Protein AF-A0A0R2R5C6-F1 (afdb_mo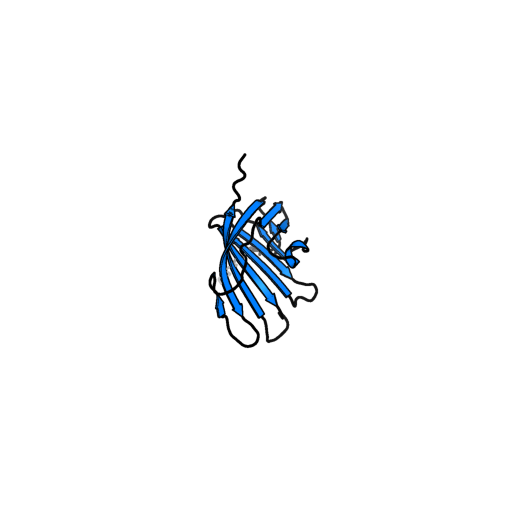nomer)

Radius of gyration: 22.14 Å; Cα contacts (8 Å, |Δi|>4): 321; chains: 1; bounding box: 43×88×34 Å

Solvent-accessible surface area (backbone atoms only — not comparable to full-atom values): 8645 Å² total; per-residue (Å²): 136,87,80,81,82,78,84,78,80,79,72,81,73,78,75,76,79,77,75,84,62,54,59,43,21,77,36,72,42,82,49,43,26,37,26,44,59,56,36,36,37,40,28,48,78,88,48,70,78,43,79,40,49,76,82,76,53,100,70,73,58,38,68,61,33,32,40,38,28,38,66,64,66,48,59,46,54,39,60,85,45,74,73,53,56,71,47,86,70,52,71,30,36,38,26,49,96,45,41,41,36,38,29,39,62,47,97,82,54,35,37,35,42,35,37,43,34,35,70,78,83,19,41,32,41,40,36,42,37,35,43,60,82,48,98,53,50,25,38,39,39,39,34,28,49,34,43,72,61,81,77,87,125

Mean predicted aligned error: 8.48 Å

Foldseek 3Di:
DDDDPDDDPPPPPPPPPPDDALFAAPDWDWFWKWWAWAKKFKAWQPDDTDIGGPPSDPDDTFGGFTWGDDPPGFIQTPGPDPVRNPDRDFSGFHHDPFKTKTKDADPVNQWMKIWIAGNVQQKIWIKIWGRPVDPTIIIMIIIIRMDTDDDPD

Sequence (153 aa):
MRQILLLIFISFTSFSLGNAKDIDVKFDVNETLNCKFQKLLSKNSKSNFETFLPGEIDYKNIENLKVKASIPSELSVEGLSEFLNEFNNYEVKVVNKDIILFKAFDKDRKYSESSIIDRTSGELVHEITKNIKTDNVEKEISFYNCAKVKVNI

Structure (mmCIF, N/CA/C/O backbone):
data_AF-A0A0R2R5C6-F1
#
_entry.id   AF-A0A0R2R5C6-F1
#
loop_
_atom_site.group_PDB
_atom_site.id
_atom_site.type_symbol
_atom_site.label_atom_id
_atom_site.label_alt_id
_atom_site.label_comp_id
_atom_site.label_asym_id
_atom_site.label_entity_id
_atom_site.label_seq_id
_atom_site.pdbx_PDB_ins_code
_atom_site.Cartn_x
_atom_site.Cartn_y
_atom_site.Cartn_z
_atom_site.occupancy
_atom_site.B_iso_or_equiv
_atom_site.auth_seq_id
_atom_site.auth_comp_id
_atom_site.auth_asym_id
_atom_site.auth_atom_id
_atom_site.pdbx_PDB_model_num
ATOM 1 N N . MET A 1 1 ? 0.864 -73.649 8.076 1.00 43.56 1 MET A N 1
ATOM 2 C CA . MET A 1 1 ? 1.313 -72.555 7.188 1.00 43.56 1 MET A CA 1
ATOM 3 C C . MET A 1 1 ? 0.411 -71.364 7.421 1.00 43.56 1 MET A C 1
ATOM 5 O O . MET A 1 1 ? -0.802 -71.494 7.390 1.00 43.56 1 MET A O 1
ATOM 9 N N . ARG A 1 2 ? 1.038 -70.258 7.799 1.00 47.31 2 ARG A N 1
ATOM 10 C CA . ARG A 1 2 ? 0.458 -69.040 8.352 1.00 47.31 2 ARG A CA 1
ATOM 11 C C . ARG A 1 2 ? 0.061 -68.135 7.184 1.00 47.31 2 ARG A C 1
ATOM 13 O O . ARG A 1 2 ? 0.947 -67.573 6.557 1.00 47.31 2 ARG A O 1
ATOM 20 N N . GLN A 1 3 ? -1.227 -68.017 6.870 1.00 53.44 3 GLN A N 1
ATOM 21 C CA . GLN A 1 3 ? -1.707 -66.962 5.973 1.00 53.44 3 GLN A CA 1
ATOM 22 C C . GLN A 1 3 ? -2.330 -65.860 6.824 1.00 53.44 3 GLN A C 1
ATOM 24 O O . GLN A 1 3 ? -3.486 -65.923 7.226 1.00 53.44 3 GLN A O 1
ATOM 29 N N . ILE A 1 4 ? -1.497 -64.879 7.166 1.00 59.19 4 ILE A N 1
ATOM 30 C CA . ILE A 1 4 ? -1.951 -63.589 7.677 1.00 59.19 4 ILE A CA 1
ATOM 31 C C . ILE A 1 4 ? -2.541 -62.856 6.472 1.00 59.19 4 ILE A C 1
ATOM 33 O O . ILE A 1 4 ? -1.801 -62.388 5.610 1.00 59.19 4 ILE A O 1
ATOM 37 N N . LEU A 1 5 ? -3.869 -62.791 6.395 1.00 54.50 5 LEU A N 1
ATOM 38 C CA . LEU A 1 5 ? -4.567 -61.853 5.521 1.00 54.50 5 LEU A CA 1
ATOM 39 C C . LEU A 1 5 ? -4.341 -60.449 6.098 1.00 54.50 5 LEU A C 1
ATOM 41 O O . LEU A 1 5 ? -4.987 -60.037 7.059 1.00 54.50 5 LEU A O 1
ATOM 45 N N . LEU A 1 6 ? -3.342 -59.753 5.560 1.00 55.56 6 LEU A N 1
ATOM 46 C CA . LEU A 1 6 ? -3.062 -58.354 5.864 1.00 55.56 6 LEU A CA 1
ATOM 47 C C . LEU A 1 6 ? -4.234 -57.492 5.373 1.00 55.56 6 LEU A C 1
ATOM 49 O O . LEU A 1 6 ? -4.470 -57.367 4.173 1.00 55.56 6 LEU A O 1
ATOM 53 N N . LEU A 1 7 ? -4.961 -56.905 6.327 1.00 58.56 7 LEU A N 1
ATOM 54 C CA . LEU A 1 7 ? -5.902 -55.809 6.114 1.00 58.56 7 LEU A CA 1
ATOM 55 C C . LEU A 1 7 ? -5.167 -54.619 5.486 1.00 58.56 7 LEU A C 1
ATOM 57 O O . LEU A 1 7 ? -4.350 -53.981 6.145 1.00 58.56 7 LEU A O 1
ATOM 61 N N . ILE A 1 8 ? -5.500 -54.281 4.242 1.00 62.56 8 ILE A N 1
ATOM 62 C CA . ILE A 1 8 ? -5.160 -52.988 3.647 1.00 62.56 8 ILE A CA 1
ATOM 63 C C . ILE A 1 8 ? -6.469 -52.203 3.525 1.00 62.56 8 ILE A C 1
ATOM 65 O O . ILE A 1 8 ? -7.159 -52.235 2.510 1.00 62.56 8 ILE A O 1
ATOM 69 N N . PHE A 1 9 ? -6.840 -51.522 4.610 1.00 57.62 9 PHE A N 1
ATOM 70 C CA . PHE A 1 9 ? -7.793 -50.418 4.553 1.00 57.62 9 PHE A CA 1
ATOM 71 C C . PHE A 1 9 ? -7.025 -49.235 3.946 1.00 57.62 9 PHE A C 1
ATOM 73 O O . PHE A 1 9 ? -6.351 -48.494 4.658 1.00 57.62 9 PHE A O 1
ATOM 80 N N . ILE A 1 10 ? -7.057 -49.086 2.617 1.00 62.06 10 ILE A N 1
ATOM 81 C CA . ILE A 1 10 ? -6.674 -47.820 1.979 1.00 62.06 10 ILE A CA 1
ATOM 82 C C . ILE A 1 10 ? -7.773 -46.833 2.357 1.00 62.06 10 ILE A C 1
ATOM 84 O O . ILE A 1 10 ? -8.795 -46.710 1.685 1.00 62.06 10 ILE A O 1
ATOM 88 N N . SER A 1 11 ? -7.599 -46.166 3.496 1.00 61.44 11 SER A N 1
ATOM 89 C CA . SER A 1 11 ? -8.296 -44.920 3.755 1.00 61.44 11 SER A CA 1
ATOM 90 C C . SER A 1 11 ? -7.897 -43.976 2.628 1.00 61.44 11 SER A C 1
ATOM 92 O O . SER A 1 11 ? -6.752 -43.526 2.577 1.00 61.44 11 SER A O 1
ATOM 94 N N . PHE A 1 12 ? -8.824 -43.725 1.703 1.00 55.59 12 PHE A N 1
ATOM 95 C CA . PHE A 1 12 ? -8.773 -42.587 0.796 1.00 55.59 12 PHE A CA 1
ATOM 96 C C . PHE A 1 12 ? -8.723 -41.337 1.678 1.00 55.59 12 PHE A C 1
ATOM 98 O O . PHE A 1 12 ? -9.746 -40.788 2.081 1.00 55.59 12 PHE A O 1
ATOM 105 N N . THR A 1 13 ? -7.519 -40.930 2.072 1.00 61.00 13 THR A N 1
ATOM 106 C CA . THR A 1 13 ? -7.303 -39.627 2.675 1.00 61.00 13 THR A CA 1
ATOM 107 C C . THR A 1 13 ? -7.582 -38.636 1.564 1.00 61.00 13 THR A C 1
ATOM 109 O O . THR A 1 13 ? -6.781 -38.490 0.640 1.00 61.00 13 THR A O 1
ATOM 112 N N . SER A 1 14 ? -8.763 -38.025 1.605 1.00 59.09 14 SER A N 1
ATOM 113 C CA . SER A 1 14 ? -9.125 -36.903 0.755 1.00 59.09 14 SER A CA 1
ATOM 114 C C . SER A 1 14 ? -8.085 -35.811 0.976 1.00 59.09 14 SER A C 1
ATOM 116 O O . SER A 1 14 ? -8.164 -35.054 1.941 1.00 59.09 14 SER A O 1
ATOM 118 N N . PHE A 1 15 ? -7.069 -35.766 0.115 1.00 58.59 15 PHE A N 1
ATOM 119 C CA . PHE A 1 15 ? -6.161 -34.638 0.035 1.00 58.59 15 PHE A CA 1
ATOM 120 C C . PHE A 1 15 ? -7.014 -33.442 -0.376 1.00 58.59 15 PHE A C 1
ATOM 122 O O . PHE A 1 15 ? -7.337 -33.274 -1.551 1.00 58.59 15 PHE A O 1
ATOM 129 N N . SER A 1 16 ? -7.430 -32.616 0.584 1.00 61.19 16 SER A N 1
ATOM 130 C CA . SER A 1 16 ? -7.899 -31.278 0.258 1.00 61.19 16 SER A CA 1
ATOM 131 C C . SER A 1 16 ? -6.684 -30.524 -0.272 1.00 61.19 16 SER A C 1
ATOM 133 O O . SER A 1 16 ? -5.877 -30.022 0.511 1.00 61.19 16 SER A O 1
ATOM 135 N N . LEU A 1 17 ? -6.521 -30.481 -1.597 1.00 60.97 17 LEU A N 1
ATOM 136 C CA . LEU A 1 17 ? -5.677 -29.476 -2.229 1.00 60.97 17 LEU A CA 1
ATOM 137 C C . LEU A 1 17 ? -6.291 -28.117 -1.880 1.00 60.97 17 LEU A C 1
ATOM 139 O O . LEU A 1 17 ? -7.249 -27.665 -2.507 1.00 60.97 17 LEU A O 1
ATOM 143 N N . GLY A 1 18 ? -5.786 -27.503 -0.813 1.00 60.47 18 GLY A N 1
ATOM 144 C CA . GLY A 1 18 ? -6.100 -26.128 -0.475 1.00 60.47 18 GLY A CA 1
ATOM 145 C C . GLY A 1 18 ? -5.500 -25.235 -1.549 1.00 60.47 18 GLY A C 1
ATOM 146 O O . GLY A 1 18 ? -4.306 -24.959 -1.523 1.00 60.47 18 GLY A O 1
ATOM 147 N N . ASN A 1 19 ? -6.314 -24.808 -2.510 1.00 60.72 19 ASN A N 1
ATOM 148 C CA . ASN A 1 19 ? -5.927 -23.730 -3.407 1.00 60.72 19 ASN A CA 1
ATOM 149 C C . ASN A 1 19 ? -6.011 -22.429 -2.605 1.00 60.72 19 ASN A C 1
ATOM 151 O O . ASN A 1 19 ? -7.108 -21.992 -2.248 1.00 60.72 19 ASN A O 1
ATOM 155 N N . ALA A 1 20 ? -4.858 -21.842 -2.283 1.00 62.91 20 ALA A N 1
ATOM 156 C CA . ALA A 1 20 ? -4.818 -20.483 -1.768 1.00 62.91 20 ALA A CA 1
ATOM 157 C C . ALA A 1 20 ? -5.389 -19.549 -2.843 1.00 62.91 20 ALA A C 1
ATOM 159 O O . ALA A 1 20 ? -5.053 -19.672 -4.020 1.00 62.91 20 ALA A O 1
ATOM 160 N N . LYS A 1 21 ? -6.300 -18.661 -2.445 1.00 75.06 21 LYS A N 1
ATOM 161 C CA . LYS A 1 21 ? -6.834 -17.627 -3.327 1.00 75.06 21 LYS A CA 1
ATOM 162 C C . LYS A 1 21 ? -6.095 -16.335 -3.030 1.00 75.06 21 LYS A C 1
ATOM 164 O O . LYS A 1 21 ? -6.016 -15.941 -1.872 1.00 75.06 21 LYS A O 1
ATOM 169 N N . ASP A 1 22 ? -5.639 -15.657 -4.076 1.00 87.25 22 ASP A N 1
ATOM 170 C CA . ASP A 1 22 ? -5.030 -14.329 -3.952 1.00 87.25 22 ASP A CA 1
ATOM 171 C C . ASP A 1 22 ? -6.065 -13.246 -3.595 1.00 87.25 22 ASP A C 1
ATOM 173 O O . ASP A 1 22 ? -5.703 -12.126 -3.256 1.00 87.25 22 ASP A O 1
ATOM 177 N N . ILE A 1 23 ? -7.360 -13.590 -3.620 1.00 91.00 23 ILE A N 1
ATOM 178 C CA . ILE A 1 23 ? -8.479 -12.739 -3.214 1.00 91.00 23 ILE A CA 1
ATOM 179 C C . ILE A 1 23 ? -9.220 -13.410 -2.048 1.00 91.00 23 ILE A C 1
ATOM 181 O O . ILE A 1 23 ? -9.877 -14.439 -2.230 1.00 91.00 23 ILE A O 1
ATOM 185 N N . ASP A 1 24 ? -9.113 -12.808 -0.865 1.00 92.94 24 ASP A N 1
ATOM 186 C CA . ASP A 1 24 ? -9.708 -13.246 0.400 1.00 92.94 24 ASP A CA 1
ATOM 187 C C . ASP A 1 24 ? -10.115 -12.022 1.248 1.00 92.94 24 ASP A C 1
ATOM 189 O O . ASP A 1 24 ? -9.393 -11.591 2.153 1.00 92.94 24 ASP A O 1
ATOM 193 N N . VAL A 1 25 ? -11.268 -11.422 0.927 1.00 93.88 25 VAL A N 1
ATOM 194 C CA . VAL A 1 25 ? -11.856 -10.319 1.707 1.00 93.88 25 VAL A CA 1
ATOM 195 C C . VAL A 1 25 ? -12.904 -10.901 2.651 1.00 93.88 25 VAL A C 1
ATOM 197 O O . VAL A 1 25 ? -14.016 -11.238 2.244 1.00 93.88 25 VAL A O 1
ATOM 200 N N . LYS A 1 26 ? -12.527 -11.050 3.924 1.00 95.25 26 LYS A N 1
ATOM 201 C CA . LYS A 1 26 ? -13.344 -11.685 4.974 1.00 95.25 26 LYS A CA 1
ATOM 202 C C . LYS A 1 26 ? -14.060 -10.694 5.888 1.00 95.25 26 LYS A C 1
ATOM 204 O O . LYS A 1 26 ? -14.854 -11.119 6.723 1.00 95.25 26 LYS A O 1
ATOM 209 N N . PHE A 1 27 ? -13.746 -9.407 5.774 1.00 94.69 27 PHE A N 1
ATOM 210 C CA . PHE A 1 27 ? -14.272 -8.351 6.633 1.00 94.69 27 PHE A CA 1
ATOM 211 C C . PHE A 1 27 ? -14.562 -7.110 5.804 1.00 94.69 27 PHE A C 1
ATOM 213 O O . PHE A 1 27 ? -13.757 -6.730 4.953 1.00 94.69 27 PHE A O 1
ATOM 220 N N . ASP A 1 28 ? -15.681 -6.462 6.111 1.00 95.50 28 ASP A N 1
ATOM 221 C CA . ASP A 1 28 ? -15.968 -5.139 5.581 1.00 95.50 28 ASP A CA 1
ATOM 222 C C . ASP A 1 28 ? -15.085 -4.098 6.284 1.00 95.50 28 ASP A C 1
ATOM 224 O O . ASP A 1 28 ? -14.885 -4.127 7.505 1.00 95.50 28 ASP A O 1
ATOM 228 N N . VAL A 1 29 ? -14.552 -3.162 5.505 1.00 95.06 29 VAL A N 1
ATOM 229 C CA . VAL A 1 29 ? -13.734 -2.046 5.988 1.00 95.06 29 VAL A CA 1
ATOM 230 C C . VAL A 1 29 ? -14.232 -0.774 5.323 1.00 95.06 29 VAL A C 1
ATOM 232 O O . VAL A 1 29 ? -14.497 -0.754 4.127 1.00 95.06 29 VAL A O 1
ATOM 235 N N . ASN A 1 30 ? -14.344 0.305 6.091 1.00 95.38 30 ASN A N 1
ATOM 236 C CA . ASN A 1 30 ? -14.588 1.641 5.563 1.00 95.38 30 ASN A CA 1
ATOM 237 C C . ASN A 1 30 ? -13.920 2.646 6.501 1.00 95.38 30 ASN A C 1
ATOM 239 O O . ASN A 1 30 ? -14.482 3.018 7.532 1.00 95.38 30 ASN A O 1
ATOM 243 N N . GLU A 1 31 ? -12.677 3.003 6.192 1.00 94.44 31 GLU A N 1
ATOM 244 C CA . GLU A 1 31 ? -11.831 3.814 7.067 1.00 94.44 31 GLU A CA 1
ATOM 245 C C . GLU A 1 31 ? -11.090 4.889 6.275 1.00 94.44 31 GLU A C 1
ATOM 247 O O . GLU A 1 31 ? -10.702 4.684 5.126 1.00 94.44 31 GLU A O 1
ATOM 252 N N . THR A 1 32 ? -10.864 6.028 6.928 1.00 96.31 32 THR A N 1
ATOM 253 C CA . THR A 1 32 ? -9.992 7.097 6.438 1.00 96.31 32 THR A CA 1
ATOM 254 C C . THR A 1 32 ? -8.858 7.286 7.439 1.00 96.31 32 THR A C 1
ATOM 256 O O . THR A 1 32 ? -9.106 7.460 8.638 1.00 96.31 32 THR A O 1
ATOM 259 N N . LEU A 1 33 ? -7.619 7.249 6.954 1.00 96.38 33 LEU A N 1
ATOM 260 C CA . LEU A 1 33 ? -6.401 7.293 7.756 1.00 96.38 33 LEU A CA 1
ATOM 261 C C . LEU A 1 33 ? -5.540 8.505 7.377 1.00 96.38 33 LEU A C 1
ATOM 263 O O . LEU A 1 33 ? -5.419 8.848 6.204 1.00 96.38 33 LEU A O 1
ATOM 267 N N . ASN A 1 34 ? -4.894 9.114 8.369 1.00 97.44 34 ASN A N 1
ATOM 268 C CA . ASN A 1 34 ? -3.777 10.034 8.160 1.00 97.44 34 ASN A CA 1
ATOM 269 C C . ASN A 1 34 ? -2.486 9.319 8.549 1.00 97.44 34 ASN A C 1
ATOM 271 O O . ASN A 1 34 ? -2.372 8.838 9.676 1.00 97.44 34 ASN A O 1
ATOM 275 N N . CYS A 1 35 ? -1.522 9.263 7.636 1.00 98.00 35 CYS A N 1
ATOM 276 C CA . CYS A 1 35 ? -0.308 8.471 7.771 1.00 98.00 35 CYS A CA 1
ATOM 277 C C . CYS A 1 35 ? 0.936 9.354 7.752 1.00 98.00 35 CYS A C 1
ATOM 279 O O . CYS A 1 35 ? 1.251 10.015 6.760 1.00 98.00 35 CYS A O 1
ATOM 281 N N . LYS A 1 36 ? 1.676 9.338 8.861 1.00 97.88 36 LYS A N 1
ATOM 282 C CA . LYS A 1 36 ? 2.930 10.069 9.017 1.00 97.88 36 LYS A CA 1
ATOM 283 C C . LYS A 1 36 ? 4.095 9.229 8.511 1.00 97.88 36 LYS A C 1
ATOM 285 O O . LYS A 1 36 ? 4.319 8.132 9.028 1.00 97.88 36 LYS A O 1
ATOM 290 N N . PHE A 1 37 ? 4.856 9.765 7.565 1.00 98.12 37 PHE A N 1
ATOM 291 C CA . PHE A 1 37 ? 6.059 9.132 7.033 1.00 98.12 37 PHE A CA 1
ATOM 292 C C . PHE A 1 37 ? 7.092 8.879 8.142 1.00 98.12 37 PHE A C 1
ATOM 294 O O . PHE A 1 37 ? 7.324 9.738 8.997 1.00 98.12 37 PHE A O 1
ATOM 301 N N . GLN A 1 38 ? 7.685 7.684 8.137 1.00 98.31 38 GLN A N 1
ATOM 302 C CA . GLN A 1 38 ? 8.671 7.237 9.125 1.00 98.31 38 GLN A CA 1
ATOM 303 C C . GLN A 1 38 ? 10.052 7.013 8.517 1.00 98.31 38 GLN A C 1
ATOM 305 O O . GLN A 1 38 ? 11.038 7.368 9.150 1.00 98.31 38 GLN A O 1
ATOM 310 N N . LYS A 1 39 ? 10.135 6.390 7.338 1.00 97.69 39 LYS A N 1
ATOM 311 C CA . LYS A 1 39 ? 11.385 6.160 6.597 1.00 97.69 39 LYS A CA 1
ATOM 312 C C . LYS A 1 39 ? 11.100 5.619 5.197 1.00 97.69 39 LYS A C 1
ATOM 314 O O . LYS A 1 39 ? 10.034 5.049 4.958 1.00 97.69 39 LYS A O 1
ATOM 319 N N . LEU A 1 40 ? 12.083 5.733 4.312 1.00 97.81 40 LEU A N 1
ATOM 320 C CA . LEU A 1 40 ? 12.107 5.141 2.977 1.00 97.81 40 LEU A CA 1
ATOM 321 C C . LEU A 1 40 ? 13.348 4.257 2.845 1.00 97.81 40 LEU A C 1
ATOM 323 O O . LEU A 1 40 ? 14.450 4.689 3.170 1.00 97.81 40 LEU A O 1
ATOM 327 N N . LEU A 1 41 ? 13.179 3.039 2.338 1.00 97.25 41 LEU A N 1
ATOM 328 C CA . LEU A 1 41 ? 14.276 2.229 1.816 1.00 97.25 41 LEU A CA 1
ATOM 329 C C . LEU A 1 41 ? 14.240 2.307 0.293 1.00 97.25 41 LEU A C 1
ATOM 331 O O . LEU A 1 41 ? 13.249 1.896 -0.307 1.00 97.25 41 LEU A O 1
ATOM 335 N N . SER A 1 42 ? 15.300 2.810 -0.331 1.00 95.62 42 SER A N 1
ATOM 336 C CA . SER A 1 42 ? 15.397 2.911 -1.789 1.00 95.62 42 SER A CA 1
ATOM 337 C C . SER A 1 42 ? 16.543 2.060 -2.310 1.00 95.62 42 SER A C 1
ATOM 339 O O . SER A 1 42 ? 17.665 2.143 -1.820 1.00 95.62 42 SER A O 1
ATOM 341 N N . LYS A 1 43 ? 16.258 1.235 -3.310 1.00 94.50 43 LYS A N 1
AT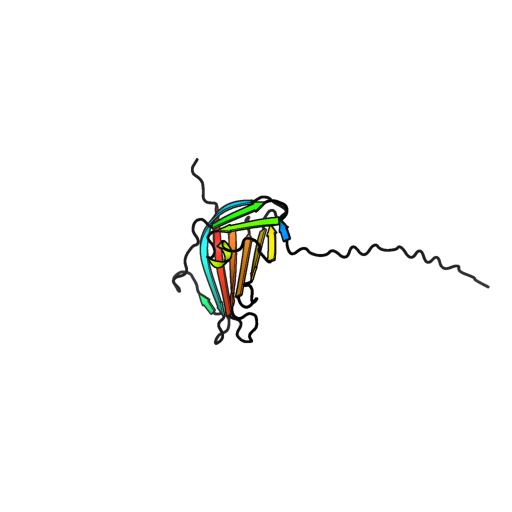OM 342 C CA . LYS A 1 43 ? 17.232 0.467 -4.080 1.00 94.50 43 LYS A CA 1
ATOM 343 C C . LYS A 1 43 ? 17.108 0.883 -5.538 1.00 94.50 43 LYS A C 1
ATOM 345 O O . LYS A 1 43 ? 16.021 0.807 -6.111 1.00 94.50 43 LYS A O 1
ATOM 350 N N . ASN A 1 44 ? 18.232 1.227 -6.152 1.00 88.75 44 ASN A N 1
ATOM 351 C CA . ASN A 1 44 ? 18.318 1.538 -7.576 1.00 88.75 44 ASN A CA 1
ATOM 352 C C . ASN A 1 44 ? 19.290 0.573 -8.287 1.00 88.75 44 ASN A C 1
ATOM 354 O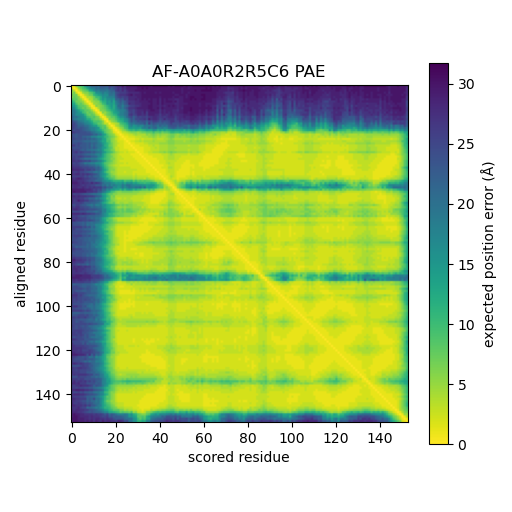 O . ASN A 1 44 ? 19.811 -0.366 -7.691 1.00 88.75 44 ASN A O 1
ATOM 358 N N . SER A 1 45 ? 19.526 0.790 -9.582 1.00 79.00 45 SER A N 1
ATOM 359 C CA . SER A 1 45 ? 20.432 -0.037 -10.398 1.00 79.00 45 SER A CA 1
ATOM 360 C C . SER A 1 45 ? 21.919 0.044 -10.012 1.00 79.00 45 SER A C 1
ATOM 362 O O . SER A 1 45 ? 22.703 -0.808 -10.423 1.00 79.00 45 SER A O 1
ATOM 364 N N . LYS A 1 46 ? 22.330 1.064 -9.253 1.00 76.31 46 LYS A N 1
ATOM 365 C CA . LYS A 1 46 ? 23.732 1.363 -8.919 1.00 76.31 46 LYS A CA 1
ATOM 366 C C . LYS A 1 46 ? 24.097 1.029 -7.474 1.00 76.31 46 LYS A C 1
ATOM 368 O O . LYS A 1 46 ? 25.258 0.724 -7.214 1.00 76.31 46 LYS A O 1
ATOM 373 N N . SER A 1 47 ? 23.145 1.095 -6.547 1.00 75.38 47 SER A N 1
ATOM 374 C CA . SER A 1 47 ? 23.372 0.854 -5.121 1.00 75.38 47 SER A CA 1
ATOM 375 C C . SER A 1 47 ? 22.375 -0.141 -4.521 1.00 75.38 47 SER A C 1
ATOM 377 O O . SER A 1 47 ? 21.254 -0.326 -4.997 1.00 75.38 47 SER A O 1
ATOM 379 N N . ASN A 1 48 ? 22.817 -0.817 -3.455 1.00 87.94 48 ASN A N 1
ATOM 380 C CA . ASN A 1 48 ? 21.937 -1.596 -2.581 1.00 87.94 48 ASN A CA 1
ATOM 381 C C . ASN A 1 48 ? 20.973 -0.661 -1.824 1.00 87.94 48 ASN A C 1
ATOM 383 O O . ASN A 1 48 ? 20.971 0.543 -2.048 1.00 87.94 48 ASN A O 1
ATOM 387 N N . PHE A 1 49 ? 20.141 -1.205 -0.932 1.00 93.88 49 PHE A N 1
ATOM 388 C CA . PHE A 1 49 ? 19.200 -0.384 -0.171 1.00 93.88 49 PHE A CA 1
ATOM 389 C C . PHE A 1 49 ? 19.900 0.732 0.614 1.00 93.88 49 PHE A C 1
ATOM 391 O O . PHE A 1 49 ? 20.726 0.475 1.490 1.00 93.88 49 PHE A O 1
ATOM 398 N N . GLU A 1 50 ? 19.490 1.958 0.331 1.00 95.19 50 GLU A N 1
ATOM 399 C CA . GLU A 1 50 ? 19.776 3.157 1.104 1.00 95.19 50 GLU A CA 1
ATOM 400 C C . GLU A 1 50 ? 18.549 3.499 1.951 1.00 95.19 50 GLU A C 1
ATOM 402 O O . GLU A 1 50 ? 17.410 3.283 1.532 1.00 95.19 50 GLU A O 1
ATOM 407 N N . THR A 1 51 ? 18.777 3.990 3.169 1.00 96.62 51 THR A N 1
ATOM 408 C CA . THR A 1 51 ? 17.705 4.381 4.094 1.00 96.62 51 THR A CA 1
ATOM 409 C C . THR A 1 51 ? 17.654 5.892 4.196 1.00 96.62 51 THR A C 1
ATOM 411 O O . THR A 1 51 ? 18.687 6.511 4.422 1.00 96.62 51 THR A O 1
ATOM 414 N N . PHE A 1 52 ? 16.451 6.450 4.099 1.00 96.75 52 PHE A N 1
ATOM 415 C CA . PHE A 1 52 ? 16.184 7.870 4.280 1.00 96.75 52 PHE A CA 1
ATOM 416 C C . PHE A 1 52 ? 15.157 8.067 5.393 1.00 96.75 52 PHE A C 1
ATOM 418 O O . PHE A 1 52 ? 14.091 7.442 5.396 1.00 96.75 52 PHE A O 1
ATOM 425 N N . LEU A 1 53 ? 15.484 8.934 6.339 1.00 97.44 53 LEU A N 1
ATOM 426 C CA . LEU A 1 53 ? 14.660 9.328 7.473 1.00 97.44 53 LEU A CA 1
ATOM 427 C C . LEU A 1 53 ? 13.895 10.633 7.179 1.00 97.44 53 LEU A C 1
ATOM 429 O O . LEU A 1 53 ? 14.180 11.334 6.201 1.00 97.44 53 LEU A O 1
ATOM 433 N N . PRO A 1 54 ? 12.898 10.994 8.008 1.00 95.56 54 PRO A N 1
ATOM 434 C CA . PRO A 1 54 ? 12.139 12.221 7.820 1.00 95.56 54 PRO A CA 1
ATOM 435 C C . PRO A 1 54 ? 13.054 13.449 7.896 1.00 95.56 54 PRO A C 1
ATOM 437 O O . PRO A 1 54 ? 13.822 13.597 8.844 1.00 95.56 54 PRO A O 1
ATOM 440 N N . GLY A 1 55 ? 12.948 14.337 6.906 1.00 93.56 55 GLY A N 1
ATOM 441 C CA . GLY A 1 55 ? 13.779 15.540 6.790 1.00 93.56 55 GLY A CA 1
ATOM 442 C C . GLY A 1 55 ? 15.066 15.359 5.978 1.00 93.56 55 GLY A C 1
ATOM 443 O O . GLY A 1 55 ? 15.653 16.360 5.581 1.00 93.56 55 GLY A O 1
ATOM 444 N N . GLU A 1 56 ? 15.478 14.123 5.675 1.00 95.00 56 GLU A N 1
ATOM 445 C CA . GLU A 1 56 ? 16.602 13.858 4.759 1.00 95.00 56 GLU A CA 1
ATOM 446 C C . GLU A 1 56 ? 16.177 13.938 3.286 1.00 95.00 56 GLU A C 1
ATOM 448 O O . GLU A 1 56 ? 16.994 14.216 2.410 1.00 95.00 56 GLU A O 1
ATOM 453 N N . ILE A 1 57 ? 14.887 13.719 3.020 1.00 92.94 57 ILE A N 1
ATOM 454 C CA . ILE A 1 57 ? 14.256 13.799 1.702 1.00 92.94 57 ILE A CA 1
ATOM 455 C C . ILE A 1 57 ? 12.897 14.500 1.801 1.00 92.94 57 ILE A C 1
ATOM 457 O O . ILE A 1 57 ? 12.234 14.452 2.842 1.00 92.94 57 ILE A O 1
ATOM 461 N N . ASP A 1 58 ? 12.459 15.112 0.698 1.00 90.62 58 ASP A N 1
ATOM 462 C CA . ASP A 1 58 ? 11.099 15.642 0.556 1.00 90.62 58 ASP A CA 1
ATOM 463 C C . ASP A 1 58 ? 10.122 14.497 0.245 1.00 90.62 58 ASP A C 1
ATOM 465 O O . ASP A 1 58 ? 9.749 14.251 -0.903 1.00 90.62 58 ASP A O 1
ATOM 469 N N . TYR A 1 59 ? 9.771 13.731 1.281 1.00 91.62 59 TYR A N 1
ATOM 470 C CA . TYR A 1 59 ? 8.782 12.658 1.207 1.00 91.62 59 TYR A CA 1
ATOM 471 C C . TYR A 1 59 ? 7.553 13.021 2.033 1.00 91.62 59 TYR A C 1
ATOM 473 O O . TYR A 1 59 ? 7.652 13.442 3.189 1.00 91.62 59 TYR A O 1
ATOM 481 N N . LYS A 1 60 ? 6.375 12.873 1.427 1.00 92.38 60 LYS A N 1
ATOM 482 C CA . LYS A 1 60 ? 5.135 13.417 1.981 1.00 92.38 60 LYS A CA 1
ATOM 483 C C . LYS A 1 60 ? 4.452 12.434 2.925 1.00 92.38 60 LYS A C 1
ATOM 485 O O . LYS A 1 60 ? 4.453 11.221 2.714 1.00 92.38 60 LYS A O 1
ATOM 490 N N . ASN A 1 61 ? 3.814 12.995 3.949 1.00 96.25 61 ASN A N 1
ATOM 491 C CA . ASN A 1 61 ? 2.768 12.295 4.685 1.00 96.25 61 ASN A CA 1
ATOM 492 C C . ASN A 1 61 ? 1.593 12.009 3.742 1.00 96.25 61 ASN A C 1
ATOM 494 O O . ASN A 1 61 ? 1.371 12.751 2.784 1.00 96.25 61 ASN A O 1
ATOM 498 N N . ILE A 1 62 ? 0.824 10.968 4.044 1.00 96.31 62 ILE A N 1
ATOM 499 C CA . ILE A 1 62 ? -0.410 10.671 3.319 1.00 96.31 62 ILE A CA 1
ATOM 500 C C . ILE A 1 62 ? -1.569 11.195 4.154 1.00 96.31 62 ILE A C 1
ATOM 502 O O . ILE A 1 62 ? -1.781 10.766 5.290 1.00 96.31 62 ILE A O 1
ATOM 506 N N . GLU A 1 63 ? -2.321 12.129 3.590 1.00 95.06 63 GLU A N 1
ATOM 507 C CA . GLU A 1 63 ? -3.538 12.648 4.201 1.00 95.06 63 GLU A CA 1
ATOM 508 C C . GLU A 1 63 ? -4.752 11.959 3.583 1.00 95.06 63 GLU A C 1
ATOM 510 O O . GLU A 1 63 ? -4.841 11.818 2.365 1.00 95.06 63 GLU A O 1
ATOM 515 N N . ASN A 1 64 ? -5.710 11.567 4.421 1.00 94.75 64 ASN A N 1
ATOM 516 C CA . ASN A 1 64 ? -6.979 10.977 4.002 1.00 94.75 64 ASN A CA 1
ATOM 517 C C . ASN A 1 64 ? -6.847 9.733 3.100 1.00 94.75 64 ASN A C 1
ATOM 519 O O . ASN A 1 64 ? -7.591 9.601 2.128 1.00 94.75 64 ASN A O 1
ATOM 523 N N . LEU A 1 65 ? -5.953 8.800 3.445 1.00 96.00 65 LEU A N 1
ATOM 524 C CA . LEU A 1 65 ? -5.914 7.469 2.837 1.00 96.00 65 LEU A CA 1
ATOM 525 C C . LEU A 1 65 ? -7.247 6.766 3.110 1.00 96.00 65 LEU A C 1
ATOM 527 O O . LEU A 1 65 ? -7.533 6.414 4.258 1.00 96.00 65 LEU A O 1
ATOM 531 N N . LYS A 1 66 ? -8.069 6.569 2.079 1.00 95.75 66 LYS A N 1
ATOM 532 C CA . LYS A 1 66 ? -9.364 5.895 2.220 1.00 95.75 66 LYS A CA 1
ATOM 533 C C . LYS A 1 66 ? -9.218 4.437 1.845 1.00 95.75 66 LYS A C 1
ATOM 535 O O . LYS A 1 66 ? -8.725 4.122 0.765 1.00 95.75 66 LYS A O 1
ATOM 540 N N . VAL A 1 67 ? -9.707 3.560 2.708 1.00 94.62 67 VAL A N 1
ATOM 541 C CA . VAL A 1 67 ? -9.716 2.120 2.474 1.00 94.62 67 VAL A CA 1
ATOM 542 C C . VAL A 1 67 ? -11.137 1.613 2.623 1.00 94.62 67 VAL A C 1
ATOM 544 O O . VAL A 1 67 ? -11.756 1.754 3.681 1.00 94.62 67 VAL A O 1
ATOM 547 N N . LYS A 1 68 ? -11.652 1.024 1.547 1.00 95.00 68 LYS A N 1
ATOM 548 C CA . LYS A 1 68 ? -12.967 0.390 1.510 1.00 95.00 68 LYS A CA 1
ATOM 549 C C . LYS A 1 68 ? -12.821 -1.049 1.064 1.00 95.00 68 LYS A C 1
ATOM 551 O O . LYS A 1 68 ? -12.229 -1.296 0.020 1.00 95.00 68 LYS A O 1
ATOM 556 N N . ALA A 1 69 ? -13.369 -1.977 1.827 1.00 95.25 69 ALA A N 1
ATOM 557 C CA . ALA A 1 69 ? -13.438 -3.379 1.460 1.00 95.25 69 ALA A CA 1
ATOM 558 C C . ALA A 1 69 ? -14.844 -3.903 1.726 1.00 95.25 69 ALA A C 1
ATOM 560 O O . ALA A 1 69 ? -15.430 -3.557 2.754 1.00 95.25 69 ALA A O 1
ATOM 561 N N . SER A 1 70 ? -15.340 -4.742 0.821 1.00 95.12 70 SER A N 1
ATOM 562 C CA . SER A 1 70 ? -16.636 -5.406 0.958 1.00 95.12 70 SER A CA 1
ATOM 563 C C . SER A 1 70 ? -16.484 -6.888 0.640 1.00 95.12 70 SER A C 1
ATOM 565 O O . SER A 1 70 ? -15.882 -7.271 -0.374 1.00 95.12 70 SER A O 1
ATOM 567 N N . ILE A 1 71 ? -17.041 -7.738 1.496 1.00 94.25 71 ILE A N 1
ATOM 568 C CA . ILE A 1 71 ? -17.058 -9.188 1.276 1.00 94.25 71 ILE A CA 1
ATOM 569 C C . ILE A 1 71 ? -17.793 -9.499 -0.048 1.00 94.25 71 ILE A C 1
ATOM 571 O O . ILE A 1 71 ? -18.840 -8.908 -0.315 1.00 94.25 71 ILE A O 1
ATOM 575 N N . PRO A 1 72 ? -17.308 -10.448 -0.878 1.00 91.38 72 PRO A N 1
ATOM 576 C CA . PRO A 1 72 ? -16.189 -11.364 -0.620 1.00 91.38 72 PRO A CA 1
ATOM 577 C C . PRO A 1 72 ? -14.853 -10.969 -1.264 1.00 91.38 72 PRO A C 1
ATOM 579 O O . PRO A 1 72 ? -13.873 -11.702 -1.120 1.00 91.38 72 PRO A O 1
ATOM 582 N N . SER A 1 73 ? -14.793 -9.873 -2.024 1.00 92.31 73 SER A N 1
ATOM 583 C CA . SER A 1 73 ? -13.645 -9.621 -2.914 1.00 92.31 73 SER A CA 1
ATOM 584 C C . SER A 1 73 ? -13.339 -8.160 -3.226 1.00 92.31 73 SER A C 1
ATOM 586 O O . SER A 1 73 ? -12.363 -7.884 -3.934 1.00 92.31 73 SER A O 1
ATOM 588 N N . GLU A 1 74 ? -14.175 -7.225 -2.786 1.00 92.75 74 GLU A N 1
ATOM 589 C CA . GLU A 1 74 ? -13.987 -5.815 -3.110 1.00 92.75 74 GLU A CA 1
ATOM 590 C C . GLU A 1 74 ? -12.941 -5.198 -2.188 1.00 92.75 74 GLU A C 1
ATOM 592 O O . GLU A 1 74 ? -12.965 -5.397 -0.976 1.00 92.75 74 GLU A O 1
ATOM 597 N N . LEU A 1 75 ? -12.026 -4.434 -2.778 1.00 93.94 75 LEU A N 1
ATOM 598 C CA . LEU A 1 75 ? -11.068 -3.595 -2.074 1.00 93.94 75 LEU A CA 1
ATOM 599 C C . LEU A 1 75 ? -10.766 -2.389 -2.962 1.00 93.94 75 LEU A C 1
ATOM 601 O O . LEU A 1 75 ? -10.432 -2.564 -4.131 1.00 93.94 75 LEU A O 1
ATOM 605 N N . SER A 1 76 ? -10.870 -1.195 -2.391 1.00 92.62 76 SER A N 1
ATOM 606 C CA . SER A 1 76 ? -10.540 0.090 -2.997 1.00 92.62 76 SER A CA 1
ATOM 607 C C . SER A 1 76 ? -9.666 0.867 -2.025 1.00 92.62 76 SER A C 1
ATOM 609 O O . SER A 1 76 ? -10.023 1.020 -0.851 1.00 92.62 76 SER A O 1
ATOM 611 N N . VAL A 1 77 ? -8.536 1.367 -2.515 1.00 93.69 77 VAL A N 1
ATOM 612 C CA . VAL A 1 77 ? -7.605 2.190 -1.744 1.00 93.69 77 VAL A CA 1
ATOM 613 C C . VAL A 1 77 ? -7.366 3.482 -2.508 1.00 93.69 77 VAL A C 1
ATOM 615 O O . VAL A 1 77 ? -6.856 3.453 -3.622 1.00 93.69 77 VAL A O 1
ATOM 618 N N . GLU A 1 78 ? -7.743 4.608 -1.907 1.00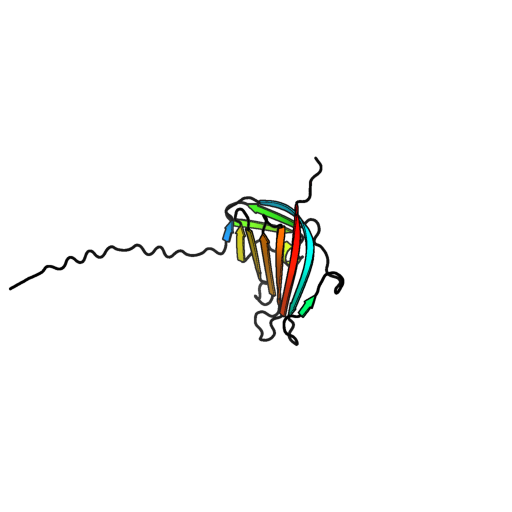 93.75 78 GLU A N 1
ATOM 619 C CA . GLU A 1 78 ? -7.581 5.940 -2.494 1.00 93.75 78 GLU A CA 1
ATOM 620 C C . GLU A 1 78 ? -6.587 6.770 -1.683 1.00 93.75 78 GLU A C 1
ATOM 622 O O . GLU A 1 78 ? -6.701 6.857 -0.458 1.00 93.75 78 GLU A O 1
ATOM 627 N N . GLY A 1 79 ? -5.669 7.447 -2.372 1.00 92.50 79 GLY A N 1
ATOM 628 C CA . GLY A 1 79 ? -4.760 8.430 -1.768 1.00 92.50 79 GLY A CA 1
ATOM 629 C C . GLY A 1 79 ? -3.338 7.930 -1.518 1.00 92.50 79 GLY A C 1
ATOM 630 O O . GLY A 1 79 ? -2.526 8.697 -1.013 1.00 92.50 79 GLY A O 1
ATOM 631 N N . LEU A 1 80 ? -3.016 6.684 -1.891 1.00 92.06 80 LEU A N 1
ATOM 632 C CA . LEU A 1 80 ? -1.652 6.154 -1.775 1.00 92.06 80 LEU A CA 1
ATOM 633 C C . LEU A 1 80 ? -0.780 6.503 -2.992 1.00 92.06 80 LEU A C 1
ATOM 635 O O . LEU A 1 80 ? 0.323 7.017 -2.835 1.00 92.06 80 LEU A O 1
ATOM 639 N N . SER A 1 81 ? -1.285 6.262 -4.202 1.00 91.31 81 SER A N 1
ATOM 640 C CA . SER A 1 81 ? -0.652 6.655 -5.464 1.00 91.31 81 SER A CA 1
ATOM 641 C C . SER A 1 81 ? -1.705 6.763 -6.568 1.00 91.31 81 SER A C 1
ATOM 643 O O . SER A 1 81 ? -2.762 6.135 -6.490 1.00 91.31 81 SER A O 1
ATOM 645 N N . GLU A 1 82 ? -1.425 7.549 -7.610 1.00 90.00 82 GLU A N 1
ATOM 646 C CA . GLU A 1 82 ? -2.305 7.635 -8.785 1.00 90.00 82 GLU A CA 1
ATOM 647 C C . GLU A 1 82 ? -2.472 6.272 -9.459 1.00 90.00 82 GLU A C 1
ATOM 649 O O . GLU A 1 82 ? -3.591 5.887 -9.784 1.00 90.00 82 GLU A O 1
ATOM 654 N N . PHE A 1 83 ? -1.385 5.498 -9.556 1.00 91.38 83 PHE A N 1
A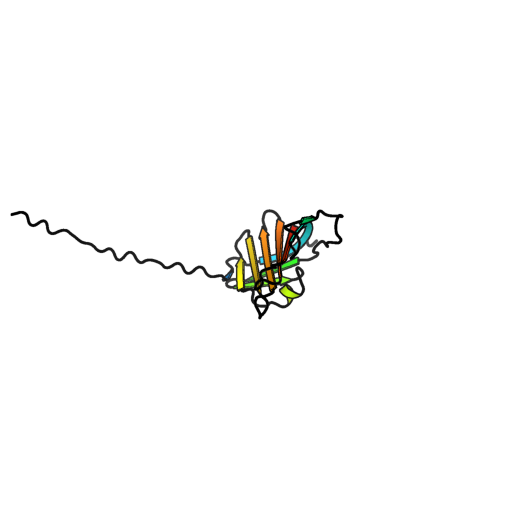TOM 655 C CA . PHE A 1 83 ? -1.422 4.139 -10.084 1.00 91.38 83 PHE A CA 1
ATOM 656 C C . PHE A 1 83 ? -2.445 3.282 -9.339 1.00 91.38 83 PHE A C 1
ATOM 658 O O . PHE A 1 83 ? -3.295 2.677 -9.973 1.00 91.38 83 PHE A O 1
ATOM 665 N N . LEU A 1 84 ? -2.431 3.247 -8.005 1.00 90.81 84 LEU A N 1
ATOM 666 C CA . LEU A 1 84 ? -3.374 2.416 -7.250 1.00 90.81 84 LEU A CA 1
ATOM 667 C C . LEU A 1 84 ? -4.820 2.923 -7.305 1.00 90.81 84 LEU A C 1
ATOM 669 O O . LEU A 1 84 ? -5.730 2.098 -7.209 1.00 90.81 84 LEU A O 1
ATOM 673 N N . ASN A 1 85 ? -5.031 4.232 -7.480 1.00 84.44 85 ASN A N 1
ATOM 674 C CA . ASN A 1 85 ? -6.366 4.829 -7.593 1.00 84.44 85 ASN A CA 1
ATOM 675 C C . ASN A 1 85 ? -7.088 4.404 -8.887 1.00 84.44 85 ASN A C 1
ATOM 677 O O . ASN A 1 85 ? -8.316 4.386 -8.928 1.00 84.44 85 ASN A O 1
ATOM 681 N N . GLU A 1 86 ? -6.342 4.070 -9.944 1.00 78.56 86 GLU A N 1
ATOM 682 C CA . GLU A 1 86 ? -6.891 3.628 -11.234 1.00 78.56 86 GLU A CA 1
ATOM 683 C C . GLU A 1 86 ? -7.178 2.113 -11.281 1.00 78.56 86 GLU A C 1
ATOM 685 O O . GLU A 1 86 ? -7.799 1.616 -12.228 1.00 78.56 86 GLU A O 1
ATOM 690 N N . PHE A 1 87 ? -6.748 1.353 -10.265 1.00 74.69 87 PHE A N 1
ATOM 691 C CA . PHE A 1 87 ? -6.908 -0.100 -10.231 1.00 74.69 87 PHE A CA 1
ATOM 692 C C . PHE A 1 87 ? -8.190 -0.526 -9.527 1.00 74.69 87 PHE A C 1
ATOM 694 O O . PHE A 1 87 ? -8.266 -0.631 -8.307 1.00 74.69 87 PHE A O 1
ATOM 701 N N . ASN A 1 88 ? -9.163 -0.946 -10.332 1.00 62.47 88 ASN A N 1
ATOM 702 C CA . ASN A 1 88 ? -10.394 -1.557 -9.826 1.00 62.47 88 ASN A CA 1
ATOM 703 C C . ASN A 1 88 ? -10.200 -3.028 -9.399 1.00 62.47 88 ASN A C 1
ATOM 705 O O . ASN A 1 88 ? -11.079 -3.612 -8.769 1.00 62.47 88 ASN A O 1
ATOM 709 N N . ASN A 1 89 ? -9.071 -3.662 -9.752 1.00 67.50 89 ASN A N 1
ATOM 710 C CA . ASN A 1 89 ? -8.802 -5.070 -9.453 1.00 67.50 89 ASN A CA 1
ATOM 711 C C . ASN A 1 89 ? -7.320 -5.349 -9.166 1.00 67.50 89 ASN A C 1
ATOM 713 O O . ASN A 1 89 ? -6.565 -5.728 -10.058 1.00 67.50 89 ASN A O 1
ATOM 717 N N . TYR A 1 90 ? -6.922 -5.214 -7.899 1.00 87.69 90 TYR A N 1
ATOM 718 C CA . TYR A 1 90 ? -5.660 -5.769 -7.396 1.00 87.69 90 TYR A CA 1
ATOM 719 C C . TYR A 1 90 ? -5.575 -7.287 -7.660 1.00 87.69 90 TYR A C 1
ATOM 721 O O . TYR A 1 90 ? -6.573 -7.997 -7.515 1.00 87.69 90 TYR A O 1
ATOM 729 N N . GLU A 1 91 ? -4.386 -7.780 -8.022 1.00 90.81 91 GLU A N 1
ATOM 730 C CA . GLU A 1 91 ? -4.102 -9.213 -8.222 1.00 90.81 91 GLU A CA 1
ATOM 731 C C . GLU A 1 91 ? -4.101 -9.955 -6.881 1.00 90.81 91 GLU A C 1
ATOM 733 O O . GLU A 1 91 ? -4.585 -11.079 -6.803 1.00 90.81 91 GLU A O 1
ATOM 738 N N . VAL A 1 92 ? -3.635 -9.287 -5.820 1.00 93.00 92 VAL A N 1
ATOM 739 C CA . VAL A 1 92 ? -3.730 -9.764 -4.434 1.00 93.00 92 VAL A CA 1
ATOM 740 C C . VAL A 1 92 ? -4.635 -8.825 -3.641 1.00 93.00 92 VAL A C 1
ATOM 742 O O . VAL A 1 92 ? -4.450 -7.609 -3.699 1.00 93.00 92 VAL A O 1
ATOM 745 N N . LYS A 1 93 ? -5.589 -9.385 -2.893 1.00 93.56 93 LYS A N 1
ATOM 746 C CA . LYS A 1 93 ? -6.500 -8.703 -1.963 1.00 93.56 93 LYS A CA 1
ATOM 747 C C . LYS A 1 93 ? -6.714 -9.602 -0.752 1.00 93.56 93 LYS A C 1
ATOM 749 O O . LYS A 1 93 ? -7.470 -10.565 -0.829 1.00 93.56 93 LYS A O 1
ATOM 754 N N . VAL A 1 94 ? -6.092 -9.291 0.374 1.00 94.62 94 VAL A N 1
ATOM 755 C CA . VAL A 1 94 ? -6.341 -9.996 1.635 1.00 94.62 94 VAL A CA 1
ATOM 756 C C . VAL A 1 94 ? -6.809 -8.979 2.653 1.00 94.62 94 VAL A C 1
ATOM 758 O O . VAL A 1 94 ? -6.082 -8.048 2.987 1.00 94.62 94 VAL A O 1
ATOM 761 N N . VAL A 1 95 ? -8.033 -9.156 3.138 1.00 96.12 95 VAL A N 1
ATOM 762 C CA . VAL A 1 95 ? -8.618 -8.302 4.172 1.00 96.12 95 VAL A CA 1
ATOM 763 C C . VAL A 1 95 ? -9.123 -9.207 5.276 1.00 96.12 95 VAL A C 1
ATOM 765 O O . VAL A 1 95 ? -10.112 -9.929 5.116 1.00 96.12 95 VAL A O 1
ATOM 768 N N . ASN A 1 96 ? -8.420 -9.175 6.403 1.00 94.00 96 ASN A N 1
ATOM 769 C CA . ASN A 1 96 ? -8.864 -9.807 7.632 1.00 94.00 96 ASN A CA 1
ATOM 770 C C . ASN A 1 96 ? -9.206 -8.732 8.683 1.00 94.00 96 ASN A C 1
ATOM 772 O O . ASN A 1 96 ? -9.309 -7.545 8.371 1.00 94.00 96 ASN A O 1
ATOM 776 N N . LYS A 1 97 ? -9.432 -9.146 9.932 1.00 93.56 97 LYS A N 1
ATOM 777 C CA . LYS A 1 97 ? -9.788 -8.223 11.010 1.00 93.56 97 LYS A CA 1
ATOM 778 C C . LYS A 1 97 ? -8.732 -7.130 11.216 1.00 93.56 97 LYS A C 1
ATOM 780 O O . LYS A 1 97 ? -9.099 -5.977 11.417 1.00 93.56 97 LYS A O 1
ATOM 785 N N . ASP A 1 98 ? -7.455 -7.471 11.120 1.00 94.69 98 ASP A N 1
ATOM 786 C CA . ASP A 1 98 ? -6.361 -6.604 11.561 1.00 94.69 98 ASP A CA 1
ATOM 787 C C . ASP A 1 98 ? -5.441 -6.191 10.403 1.00 94.69 98 ASP A C 1
ATOM 789 O O . ASP A 1 98 ? -4.809 -5.149 10.472 1.00 94.69 98 ASP A O 1
ATOM 793 N N . ILE A 1 99 ? -5.405 -6.956 9.313 1.00 96.56 99 ILE A N 1
ATOM 794 C CA . ILE A 1 99 ? -4.497 -6.780 8.180 1.00 96.56 99 ILE A CA 1
ATOM 795 C C . ILE A 1 99 ? -5.273 -6.514 6.896 1.00 96.56 99 ILE A C 1
ATOM 797 O O . ILE A 1 99 ? -6.225 -7.226 6.558 1.00 96.56 99 ILE A O 1
ATOM 801 N N . ILE A 1 100 ? -4.786 -5.531 6.144 1.00 97.12 100 ILE A N 1
ATOM 802 C CA . ILE A 1 100 ? -5.143 -5.291 4.747 1.00 97.12 100 ILE A CA 1
ATOM 803 C C . ILE A 1 100 ? -3.866 -5.416 3.923 1.00 97.12 100 ILE A C 1
ATOM 805 O O . ILE A 1 100 ? -2.913 -4.682 4.156 1.00 97.12 100 ILE A O 1
ATOM 809 N N . LEU A 1 101 ? -3.844 -6.334 2.964 1.00 97.00 101 LEU A N 1
ATOM 810 C CA . LEU A 1 101 ? -2.745 -6.537 2.026 1.00 97.00 101 LEU A CA 1
ATOM 811 C C . LEU A 1 101 ? -3.292 -6.467 0.606 1.00 97.00 101 LEU A C 1
ATOM 813 O O . LEU A 1 101 ? -4.289 -7.117 0.284 1.00 97.00 101 LEU A O 1
ATOM 817 N N . PHE A 1 102 ? -2.612 -5.724 -0.258 1.00 95.88 102 PHE A N 1
ATOM 818 C CA . PHE A 1 102 ? -2.961 -5.682 -1.670 1.00 95.88 102 PHE A CA 1
ATOM 819 C C . PHE A 1 102 ? -1.749 -5.512 -2.570 1.00 95.88 102 PHE A C 1
ATOM 821 O O . PHE A 1 102 ? -0.702 -5.022 -2.144 1.00 95.88 102 PHE A O 1
ATOM 828 N N . LYS A 1 103 ? -1.901 -5.935 -3.828 1.00 95.88 103 LYS A N 1
ATOM 829 C CA . LYS A 1 103 ? -0.876 -5.792 -4.865 1.00 95.88 103 LYS A CA 1
ATOM 830 C C . LYS A 1 103 ? -1.488 -5.606 -6.246 1.00 95.88 103 LYS A C 1
ATOM 832 O O . LYS A 1 103 ? -2.342 -6.391 -6.652 1.00 95.88 103 LYS A O 1
ATOM 837 N N . ALA A 1 104 ? -0.997 -4.620 -6.985 1.00 94.81 104 ALA A N 1
ATOM 838 C CA . ALA A 1 104 ? -1.290 -4.405 -8.397 1.00 94.81 104 ALA A CA 1
ATOM 839 C C . ALA A 1 104 ? -0.009 -4.476 -9.233 1.00 94.81 104 ALA A C 1
ATOM 841 O O . ALA A 1 104 ? 1.080 -4.142 -8.765 1.00 94.81 104 ALA A O 1
ATOM 842 N N . PHE A 1 105 ? -0.165 -4.887 -10.488 1.00 93.94 105 PHE A N 1
ATOM 843 C CA . PHE A 1 105 ? 0.874 -4.858 -11.510 1.00 93.94 105 PHE A CA 1
ATOM 844 C C . PHE A 1 105 ? 0.378 -4.054 -12.703 1.00 93.94 105 PHE A C 1
ATOM 846 O O . PHE A 1 105 ? -0.805 -4.112 -13.038 1.00 93.94 105 PHE A O 1
ATOM 853 N N . ASP A 1 106 ? 1.282 -3.355 -13.379 1.00 92.81 106 ASP A N 1
ATOM 854 C CA . ASP A 1 106 ? 0.973 -2.836 -14.705 1.00 92.81 106 ASP A CA 1
ATOM 855 C C . ASP A 1 106 ? 0.739 -3.985 -15.700 1.00 92.81 106 ASP A C 1
ATOM 857 O O . ASP A 1 106 ? 1.097 -5.145 -15.470 1.00 92.81 106 ASP A O 1
ATOM 861 N N . LYS A 1 107 ? 0.153 -3.654 -16.852 1.00 90.38 107 LYS A N 1
ATOM 862 C CA . LYS A 1 107 ? -0.182 -4.631 -17.899 1.00 90.38 107 LYS A CA 1
ATOM 863 C C . LYS A 1 107 ? 1.025 -5.472 -18.335 1.00 90.38 107 LYS A C 1
ATOM 865 O O . LYS A 1 107 ? 0.890 -6.665 -18.600 1.00 90.38 107 LYS A O 1
ATOM 870 N N . ASP A 1 108 ? 2.202 -4.854 -18.384 1.00 91.88 108 ASP A N 1
ATOM 871 C CA . ASP A 1 108 ? 3.442 -5.496 -18.812 1.00 91.88 108 ASP A CA 1
ATOM 872 C C . ASP A 1 108 ? 4.160 -6.244 -17.678 1.00 91.88 108 ASP A C 1
ATOM 874 O O . ASP A 1 108 ? 5.170 -6.910 -17.940 1.00 91.88 108 ASP A O 1
ATOM 878 N N . ARG A 1 109 ? 3.668 -6.164 -16.434 1.00 92.88 109 ARG A N 1
ATOM 879 C CA . ARG A 1 109 ? 4.308 -6.665 -15.206 1.00 92.88 109 ARG A CA 1
ATOM 880 C C . ARG A 1 109 ? 5.765 -6.209 -15.063 1.00 92.88 109 ARG A C 1
ATOM 882 O O . ARG A 1 109 ? 6.621 -6.988 -14.644 1.00 92.88 109 ARG A O 1
ATOM 889 N N . LYS A 1 110 ? 6.064 -4.978 -15.477 1.00 95.06 110 LYS A N 1
ATOM 890 C CA . LYS A 1 110 ? 7.352 -4.289 -15.273 1.00 95.06 110 LYS A CA 1
ATOM 891 C C . LYS A 1 110 ? 7.304 -3.369 -14.055 1.00 95.06 110 LYS A C 1
ATOM 893 O O . LYS A 1 110 ? 8.361 -3.042 -13.518 1.00 95.06 110 LYS A O 1
ATOM 898 N N . TYR A 1 111 ? 6.106 -2.994 -13.628 1.00 95.19 111 TYR A N 1
ATOM 899 C CA . TYR A 1 111 ? 5.817 -2.137 -12.495 1.00 95.19 111 TYR A CA 1
ATOM 900 C C . TYR A 1 111 ? 4.825 -2.831 -11.565 1.00 95.19 111 TYR A C 1
ATOM 902 O O . TYR A 1 111 ? 3.897 -3.507 -12.014 1.00 95.19 111 TYR A O 1
ATOM 910 N N . SER A 1 112 ? 5.009 -2.674 -10.261 1.00 95.62 112 SER A N 1
ATOM 911 C CA . SER A 1 112 ? 4.025 -3.117 -9.282 1.00 95.62 112 SER A CA 1
ATOM 912 C C . SER A 1 112 ? 4.022 -2.219 -8.070 1.00 95.62 112 SER A C 1
ATOM 914 O O . SER A 1 112 ? 5.086 -1.796 -7.617 1.00 95.62 112 SER A O 1
ATOM 916 N N . GLU A 1 113 ? 2.849 -2.071 -7.479 1.00 96.94 113 GLU A N 1
ATOM 917 C CA . GLU A 1 113 ? 2.699 -1.494 -6.154 1.00 96.94 113 GLU A CA 1
ATOM 918 C C . GLU A 1 113 ? 1.985 -2.472 -5.240 1.00 96.94 113 GLU A C 1
ATOM 920 O O . GLU A 1 113 ? 1.030 -3.141 -5.643 1.00 96.94 113 GLU A O 1
ATOM 925 N N . SER A 1 114 ? 2.457 -2.562 -4.005 1.00 96.75 114 SER A N 1
ATOM 926 C CA . SER A 1 114 ? 1.832 -3.372 -2.969 1.00 96.75 114 SER A CA 1
ATOM 927 C C . SER A 1 114 ? 1.923 -2.695 -1.626 1.00 96.75 114 SER A C 1
ATOM 929 O O . SER A 1 114 ? 2.926 -2.045 -1.343 1.00 96.75 114 SER A O 1
ATOM 931 N N . SER A 1 115 ? 0.936 -2.934 -0.775 1.00 97.56 115 SER A N 1
ATOM 932 C CA . SER A 1 115 ? 0.971 -2.417 0.585 1.00 97.56 115 SER A CA 1
ATOM 933 C C . SER A 1 115 ? 0.385 -3.394 1.575 1.00 97.56 115 SER A C 1
ATOM 935 O O . SER A 1 115 ? -0.519 -4.162 1.244 1.00 97.56 115 SER A O 1
ATOM 937 N N . ILE A 1 116 ? 0.885 -3.310 2.802 1.00 98.38 116 ILE A N 1
ATOM 938 C CA . ILE A 1 116 ? 0.314 -3.953 3.978 1.00 98.38 116 ILE A CA 1
ATOM 939 C C . ILE A 1 116 ? -0.010 -2.884 5.019 1.00 98.38 116 ILE A C 1
ATOM 941 O O . ILE A 1 116 ? 0.811 -2.008 5.292 1.00 98.38 116 ILE A O 1
ATOM 945 N N . ILE A 1 117 ? -1.216 -2.955 5.573 1.00 97.88 117 ILE A N 1
ATOM 946 C CA . ILE A 1 117 ? -1.698 -2.096 6.652 1.00 97.88 117 ILE A CA 1
ATOM 947 C C . ILE A 1 117 ? -2.042 -2.995 7.831 1.00 97.88 117 ILE A C 1
ATOM 949 O O . ILE A 1 117 ? -2.921 -3.852 7.709 1.00 97.88 117 ILE A O 1
ATOM 953 N N . ASP A 1 118 ? -1.384 -2.766 8.960 1.00 97.81 118 ASP A N 1
ATOM 954 C CA . ASP A 1 118 ? -1.820 -3.258 10.260 1.00 97.81 118 ASP A CA 1
ATOM 955 C C . ASP A 1 118 ? -2.753 -2.217 10.887 1.00 97.81 118 ASP A C 1
ATOM 957 O O . ASP A 1 118 ? -2.360 -1.123 11.289 1.00 97.81 118 ASP A O 1
ATOM 961 N N . ARG A 1 119 ? -4.037 -2.557 10.946 1.00 94.19 119 ARG A N 1
ATOM 962 C CA . ARG A 1 119 ? -5.108 -1.713 11.485 1.00 94.19 119 ARG A CA 1
ATOM 963 C C . ARG A 1 119 ? -5.071 -1.613 13.008 1.00 94.19 119 ARG A C 1
ATOM 965 O O . ARG A 1 119 ? -5.719 -0.723 13.561 1.00 94.19 119 ARG A O 1
ATOM 972 N N . THR A 1 120 ? -4.371 -2.528 13.678 1.00 94.12 120 THR A N 1
ATOM 973 C CA . THR A 1 120 ? -4.215 -2.548 15.136 1.00 94.12 120 THR A CA 1
ATOM 974 C C . THR A 1 120 ? -3.086 -1.622 15.561 1.00 94.12 120 THR A C 1
ATOM 976 O O . THR A 1 120 ? -3.291 -0.793 16.447 1.00 94.12 120 THR A O 1
ATOM 979 N N . SER A 1 121 ? -1.912 -1.739 14.934 1.00 96.38 121 SER A N 1
ATOM 980 C CA . SER A 1 121 ? -0.759 -0.885 15.247 1.00 96.38 121 SER A CA 1
ATOM 981 C C . SER A 1 121 ? -0.808 0.470 14.537 1.00 96.38 121 SER A C 1
ATOM 983 O O . SER A 1 121 ? -0.241 1.442 15.035 1.00 96.38 121 SER A O 1
ATOM 985 N N . GLY A 1 122 ? -1.507 0.549 13.402 1.00 96.44 122 GLY A N 1
ATOM 986 C CA . GLY A 1 122 ? -1.484 1.700 12.504 1.00 96.44 122 GLY A CA 1
ATOM 987 C C . GLY A 1 122 ? -0.310 1.673 11.526 1.00 96.44 122 GLY A C 1
ATOM 988 O O . GLY A 1 122 ? -0.123 2.625 10.776 1.00 96.44 122 GLY A O 1
ATOM 989 N N . GLU A 1 123 ? 0.507 0.624 11.500 1.00 98.38 123 GLU A N 1
ATOM 990 C CA . GLU A 1 123 ? 1.644 0.557 10.584 1.00 98.38 123 GLU A CA 1
ATOM 991 C C . GLU A 1 123 ? 1.183 0.337 9.141 1.00 98.38 123 GLU A C 1
ATOM 993 O O . GLU A 1 123 ? 0.385 -0.551 8.844 1.00 98.38 123 GLU A O 1
ATOM 998 N N . LEU A 1 124 ? 1.727 1.138 8.229 1.00 98.44 124 LEU A N 1
ATOM 999 C CA . LEU A 1 124 ? 1.566 0.970 6.789 1.00 98.44 124 LEU A CA 1
ATOM 1000 C C . LEU A 1 124 ? 2.950 0.840 6.160 1.00 98.44 124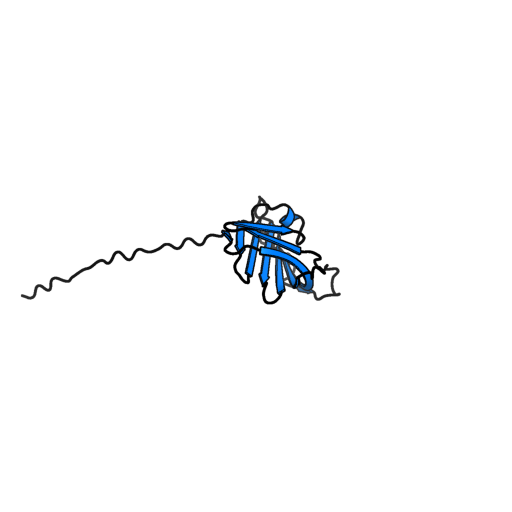 LEU A C 1
ATOM 1002 O O . LEU A 1 124 ? 3.821 1.688 6.369 1.00 98.44 124 LEU A O 1
ATOM 1006 N N . VAL A 1 125 ? 3.125 -0.194 5.345 1.00 98.62 125 VAL A N 1
ATOM 1007 C CA . VAL A 1 125 ? 4.279 -0.341 4.458 1.00 98.62 125 VAL A CA 1
ATOM 1008 C C . VAL A 1 125 ? 3.772 -0.342 3.029 1.00 98.62 125 VAL A C 1
ATOM 1010 O O . VAL A 1 125 ? 2.893 -1.134 2.692 1.00 98.62 125 VAL A O 1
ATOM 1013 N N . HIS A 1 126 ? 4.333 0.529 2.201 1.00 98.12 126 HIS A N 1
ATOM 1014 C CA . HIS A 1 126 ? 4.037 0.626 0.776 1.00 98.12 126 HIS A CA 1
ATOM 1015 C C . HIS A 1 126 ? 5.315 0.370 -0.011 1.00 98.12 126 HIS A C 1
ATOM 1017 O O . HIS A 1 126 ? 6.357 0.963 0.248 1.00 98.12 126 HIS A O 1
ATOM 1023 N N . GLU A 1 127 ? 5.246 -0.571 -0.943 1.00 98.19 127 GLU A N 1
ATOM 1024 C CA . GLU A 1 127 ? 6.338 -0.934 -1.831 1.00 98.19 127 GLU A CA 1
ATOM 1025 C C . GLU A 1 127 ? 5.968 -0.585 -3.271 1.00 98.19 127 GLU A C 1
ATOM 1027 O O . GLU A 1 127 ? 4.953 -1.056 -3.791 1.00 98.19 127 GLU A O 1
ATOM 1032 N N . ILE A 1 128 ? 6.858 0.147 -3.935 1.00 97.00 128 ILE A N 1
ATOM 1033 C CA . ILE A 1 128 ? 6.873 0.347 -5.381 1.00 97.00 128 ILE A CA 1
ATOM 1034 C C . ILE A 1 128 ? 8.051 -0.449 -5.941 1.00 97.00 128 ILE A C 1
ATOM 1036 O O . ILE A 1 128 ? 9.193 -0.263 -5.521 1.00 97.00 128 ILE A O 1
ATOM 1040 N N . THR A 1 129 ? 7.796 -1.331 -6.905 1.00 96.81 129 THR A N 1
ATOM 1041 C CA . THR A 1 129 ? 8.845 -2.062 -7.629 1.00 96.81 129 THR A CA 1
ATOM 1042 C C . THR A 1 129 ? 8.789 -1.713 -9.110 1.00 96.81 129 THR A C 1
ATOM 1044 O O . THR A 1 129 ? 7.744 -1.858 -9.745 1.00 96.81 129 THR A O 1
ATOM 1047 N N . LYS A 1 130 ? 9.926 -1.302 -9.673 1.00 96.00 130 LYS A N 1
ATOM 1048 C CA . LYS A 1 130 ? 10.095 -0.959 -11.093 1.00 96.00 130 LYS A CA 1
ATOM 1049 C C . LYS A 1 130 ? 11.083 -1.925 -11.743 1.00 96.00 130 LYS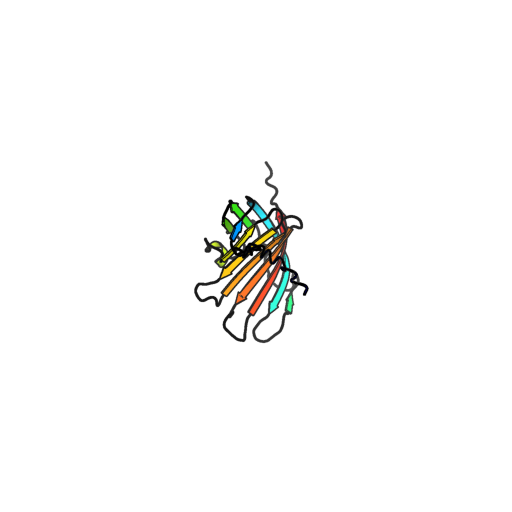 A C 1
ATOM 1051 O O . LYS A 1 130 ? 11.901 -2.552 -11.068 1.00 96.00 130 LYS A O 1
ATOM 1056 N N . ASN A 1 131 ? 11.026 -2.027 -13.068 1.00 94.75 131 ASN A N 1
ATOM 1057 C CA . ASN A 1 131 ? 11.916 -2.863 -13.875 1.00 94.75 131 ASN A CA 1
ATOM 1058 C C . ASN A 1 131 ? 11.924 -4.347 -13.457 1.00 94.75 131 ASN A C 1
ATOM 1060 O O . ASN A 1 131 ? 12.945 -5.015 -13.562 1.00 94.75 131 ASN A O 1
ATOM 1064 N N . ILE A 1 132 ? 10.778 -4.886 -13.023 1.00 93.62 132 ILE A N 1
ATOM 1065 C CA . ILE A 1 132 ? 10.641 -6.250 -12.459 1.00 93.62 132 ILE A CA 1
ATOM 1066 C C . ILE A 1 132 ? 11.236 -7.346 -13.363 1.00 93.62 132 ILE A C 1
ATOM 1068 O O . ILE A 1 132 ? 11.703 -8.370 -12.876 1.00 93.62 132 ILE A O 1
ATOM 1072 N N . LYS A 1 133 ? 11.204 -7.143 -14.683 1.00 91.88 133 LYS A N 1
ATOM 1073 C CA . LYS A 1 133 ? 11.663 -8.107 -15.695 1.00 91.88 133 LYS A CA 1
ATOM 1074 C C . LYS A 1 133 ? 13.122 -7.917 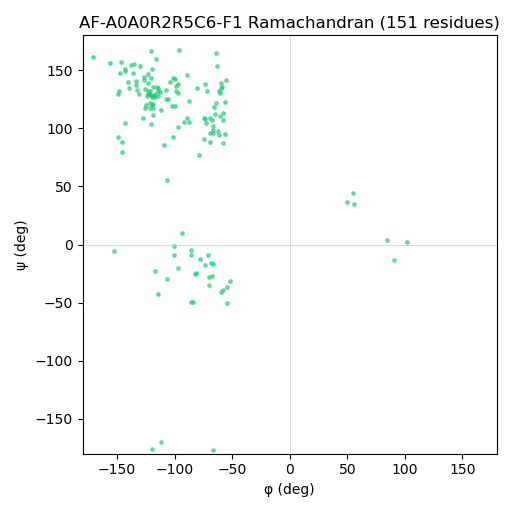-16.132 1.00 91.88 133 LYS A C 1
ATOM 1076 O O . LYS A 1 133 ? 13.515 -8.497 -17.140 1.00 91.88 133 LYS A O 1
ATOM 1081 N N . THR A 1 134 ? 13.896 -7.076 -15.452 1.00 90.56 134 THR A N 1
ATOM 1082 C CA . THR A 1 134 ? 15.303 -6.810 -15.787 1.00 90.56 134 THR A CA 1
ATOM 1083 C C . THR A 1 134 ? 16.212 -7.163 -14.613 1.00 90.56 134 THR A C 1
ATOM 1085 O O . THR A 1 134 ? 15.749 -7.320 -13.485 1.00 90.56 134 THR A O 1
ATOM 1088 N N . ASP A 1 135 ? 17.520 -7.239 -14.860 1.00 87.19 135 ASP A N 1
ATOM 1089 C CA . ASP A 1 135 ? 18.516 -7.479 -13.803 1.00 87.19 135 ASP A CA 1
ATOM 1090 C C . ASP A 1 135 ? 18.640 -6.294 -12.822 1.00 87.19 135 ASP A C 1
ATOM 1092 O O . ASP A 1 135 ? 19.150 -6.434 -11.711 1.00 87.19 135 ASP A O 1
ATOM 1096 N N . ASN A 1 136 ? 18.118 -5.125 -13.207 1.00 90.12 136 ASN A N 1
ATOM 1097 C CA . ASN A 1 136 ? 18.216 -3.866 -12.475 1.00 90.12 136 ASN A CA 1
ATOM 1098 C C . ASN A 1 136 ? 16.876 -3.494 -11.824 1.00 90.12 136 ASN A C 1
ATOM 1100 O O . ASN A 1 136 ? 16.332 -2.414 -12.065 1.00 90.12 136 ASN A O 1
ATOM 1104 N N . VAL A 1 137 ? 16.329 -4.406 -11.015 1.00 93.19 137 VAL A N 1
ATOM 1105 C CA . VAL A 1 137 ? 15.081 -4.175 -10.272 1.00 93.19 137 VAL A CA 1
ATOM 1106 C C . VAL A 1 137 ? 15.273 -3.051 -9.254 1.00 93.19 137 VAL A C 1
ATOM 1108 O O . VAL A 1 137 ? 16.098 -3.165 -8.339 1.00 93.19 137 VAL A O 1
ATOM 1111 N N . GLU A 1 138 ? 14.455 -2.010 -9.380 1.00 96.25 138 GLU A N 1
ATOM 1112 C CA . GLU A 1 138 ? 14.418 -0.874 -8.459 1.00 96.25 138 GLU A CA 1
ATOM 1113 C C . GLU A 1 138 ? 13.256 -1.044 -7.483 1.00 96.25 138 GLU A C 1
ATOM 1115 O O . GLU A 1 138 ? 12.183 -1.535 -7.855 1.00 96.25 138 GLU A O 1
ATOM 1120 N N . LYS A 1 139 ? 13.472 -0.654 -6.227 1.00 96.38 139 LYS A N 1
ATOM 1121 C CA . LYS A 1 139 ? 12.479 -0.773 -5.157 1.00 96.38 139 LYS A CA 1
ATOM 1122 C C . LYS A 1 139 ? 12.491 0.458 -4.271 1.00 96.38 139 LYS A C 1
ATOM 1124 O O . LYS A 1 139 ? 13.548 0.878 -3.818 1.00 96.38 139 LYS A O 1
ATOM 1129 N N . GLU A 1 140 ? 11.308 0.954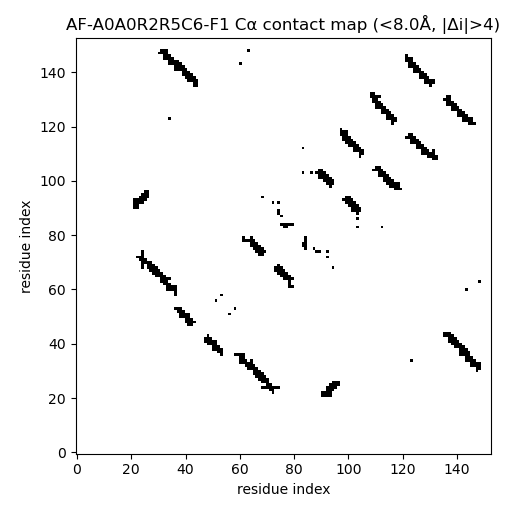 -3.960 1.00 96.56 140 GLU A N 1
ATOM 1130 C CA . GLU A 1 140 ? 11.072 1.972 -2.943 1.00 96.56 140 GLU A CA 1
ATOM 1131 C C . GLU A 1 140 ? 10.110 1.378 -1.915 1.00 96.56 140 GLU A C 1
ATOM 1133 O O . GLU A 1 140 ? 9.029 0.926 -2.283 1.00 96.56 140 GLU A O 1
ATOM 1138 N N . ILE A 1 141 ? 10.516 1.324 -0.646 1.00 98.00 141 ILE A N 1
ATOM 1139 C CA . ILE A 1 141 ? 9.705 0.799 0.458 1.00 98.00 141 ILE A CA 1
ATOM 1140 C C . ILE A 1 141 ? 9.533 1.910 1.486 1.00 98.00 141 ILE A C 1
ATOM 1142 O O . ILE A 1 141 ? 10.462 2.226 2.236 1.00 98.00 141 ILE A O 1
ATOM 1146 N N . SER A 1 142 ? 8.355 2.516 1.507 1.00 98.19 142 SER A N 1
ATOM 1147 C CA . SER A 1 142 ? 7.994 3.590 2.421 1.00 98.19 142 SER A CA 1
ATOM 1148 C C . SER A 1 142 ? 7.229 3.039 3.623 1.00 98.19 142 SER A C 1
ATOM 1150 O O . SER A 1 142 ? 6.380 2.153 3.517 1.00 98.19 142 SER A O 1
ATOM 1152 N N . PHE A 1 143 ? 7.572 3.557 4.799 1.00 98.62 143 PHE A N 1
ATOM 1153 C CA . PHE A 1 143 ? 6.991 3.166 6.077 1.00 98.62 143 PHE A CA 1
ATOM 1154 C C . PHE A 1 143 ? 6.241 4.350 6.663 1.00 98.62 143 PHE A C 1
ATOM 1156 O O . PHE A 1 143 ? 6.767 5.468 6.707 1.00 98.62 143 PHE A O 1
ATOM 1163 N N . TYR A 1 144 ? 5.047 4.090 7.177 1.00 98.56 144 TYR A N 1
ATOM 1164 C CA . TYR A 1 144 ? 4.195 5.094 7.784 1.00 98.56 144 TYR A CA 1
ATOM 1165 C C . TYR A 1 144 ? 3.598 4.601 9.095 1.00 98.56 144 TYR A C 1
ATOM 1167 O O . TYR A 1 144 ? 3.403 3.407 9.309 1.00 98.56 144 TYR A O 1
ATOM 1175 N N . ASN A 1 145 ? 3.259 5.567 9.942 1.00 98.19 145 ASN A N 1
ATOM 1176 C CA . ASN A 1 145 ? 2.402 5.363 11.097 1.00 98.19 145 ASN A CA 1
ATOM 1177 C C . ASN A 1 145 ? 1.075 6.092 10.854 1.00 98.19 145 ASN A C 1
ATOM 1179 O O . ASN A 1 145 ? 1.055 7.318 10.711 1.00 98.19 145 ASN A O 1
ATOM 1183 N N . CYS A 1 146 ? -0.008 5.335 10.762 1.00 97.88 146 CYS A N 1
ATOM 1184 C CA . CYS A 1 146 ? -1.344 5.777 10.413 1.00 97.88 146 CYS A CA 1
ATOM 1185 C C . CYS A 1 146 ? -2.255 5.847 11.635 1.00 97.88 146 CYS A C 1
ATOM 1187 O O . CYS A 1 146 ? -2.288 4.957 12.480 1.00 97.88 146 CYS A O 1
ATOM 1189 N N . ALA A 1 147 ? -3.079 6.887 11.678 1.00 96.06 147 ALA A N 1
ATOM 1190 C CA . ALA A 1 147 ? -4.144 7.031 12.654 1.00 96.06 147 ALA A CA 1
ATOM 1191 C C . ALA A 1 147 ? -5.472 7.295 11.947 1.00 96.06 147 ALA A C 1
ATOM 1193 O O . ALA A 1 147 ? -5.528 8.015 10.947 1.00 96.06 147 ALA A O 1
ATOM 1194 N N . LYS A 1 148 ? -6.559 6.743 12.495 1.00 92.31 148 LYS A N 1
ATOM 1195 C CA . LYS A 1 148 ? -7.915 7.034 12.018 1.00 92.31 148 LYS A CA 1
ATOM 1196 C C . LYS A 1 148 ? -8.200 8.525 12.137 1.00 92.31 148 LYS A C 1
ATOM 1198 O O . LYS A 1 148 ? -7.949 9.129 13.184 1.00 92.31 148 LYS A O 1
ATOM 1203 N N . VAL A 1 149 ? -8.771 9.102 11.085 1.00 85.56 149 VAL A N 1
ATOM 1204 C CA . VAL A 1 149 ? -9.288 10.468 11.148 1.00 85.56 149 VAL A CA 1
ATOM 1205 C C . VAL A 1 149 ? -10.455 10.475 12.131 1.00 85.56 149 VAL A C 1
ATOM 1207 O O . VAL A 1 149 ? -11.452 9.780 11.936 1.00 85.56 149 VAL A O 1
ATOM 1210 N N . LYS A 1 150 ? -10.329 11.240 13.219 1.00 71.19 150 LYS A N 1
ATOM 1211 C CA . LYS A 1 150 ? -11.456 11.489 14.119 1.00 71.19 150 LYS A CA 1
ATOM 1212 C C . LYS A 1 150 ? -12.455 12.361 13.367 1.00 71.19 150 LYS A C 1
ATOM 1214 O O . LYS A 1 150 ? -12.184 13.533 13.119 1.00 71.19 150 LYS A O 1
ATOM 1219 N N . VAL A 1 151 ? -13.595 11.791 12.993 1.00 56.41 151 VAL A N 1
ATOM 1220 C CA . VAL A 1 151 ? -14.743 12.588 12.564 1.00 56.41 151 VAL A CA 1
ATOM 1221 C C . VAL A 1 151 ? -15.311 13.212 13.835 1.00 56.41 151 VAL A C 1
ATOM 1223 O O . VAL A 1 151 ? -15.839 12.497 14.683 1.00 56.41 151 VAL A O 1
ATOM 1226 N N . ASN A 1 152 ? -15.135 14.522 14.012 1.00 46.41 152 ASN A N 1
ATOM 1227 C CA . ASN A 1 152 ? -15.893 15.251 15.023 1.00 46.41 152 ASN A CA 1
ATOM 1228 C C . ASN A 1 152 ? -17.357 15.238 14.560 1.00 46.41 152 ASN A C 1
ATOM 1230 O O . ASN A 1 152 ? -17.677 15.874 13.556 1.00 46.41 152 ASN A O 1
ATOM 1234 N N . ILE A 1 153 ? -18.189 14.444 15.237 1.00 40.72 153 ILE A N 1
ATOM 1235 C CA . ILE A 1 153 ? -19.653 14.458 15.106 1.00 40.72 153 ILE A CA 1
ATOM 1236 C C . ILE A 1 153 ? -20.190 15.509 16.071 1.00 40.72 153 ILE A C 1
ATOM 1238 O O . ILE A 1 153 ? -19.738 15.489 17.240 1.00 40.72 153 ILE A O 1
#

pLDDT: mean 87.62, std 14.49, range [40.72, 98.62]

Secondary structure (DSSP, 8-state):
---------------------SEEE-S-EEEEEEEEEEEEEEE-SSSS-EEE-BTTB--PPEEEEEEEEETTTEEEEESS-HHHHT-S--SEEEE-SSEEEEEEE-TTSSEEEEEEEETTT-EEEEEEEE-TTSSS-EEEEEEEEEEE-----

Nearest PDB structures (foldseek):
  3esi-assembly1_C  TM=8.006E-01  e=1.508E+00  Pectobacterium atrosepticum
  7u3k-assembly1_A  TM=3.264E-01  e=2.490E-01  Homo sapiens
  2res-assembly1_A  TM=5.042E-01  e=2.397E+00  Streptomyces glaucescens
  3tvr-assembly1_A  TM=1.950E-01  e=1.433E+00  Streptomyces coelicolor